Protein AF-A0A7K4IDZ0-F1 (afdb_monomer)

Radius of gyration: 13.75 Å; Cα contacts (8 Å, |Δi|>4): 210; chains: 1; bounding box: 34×28×36 Å

Nearest PDB structures (foldseek):
  7ndk-assembly4_D  TM=8.688E-01  e=5.163E-06  Mus musculus
  3v34-assembly2_B  TM=8.385E-01  e=3.711E-06  Homo sapiens
  3v34-assembly1_A  TM=8.440E-01  e=1.076E-04  Homo sapiens
  6j0x-assembly1_A  TM=3.279E-01  e=5.065E+00  Saccharomyces cerevisiae S288C

Mean predicted aligned error: 3.17 Å

pLDDT: mean 94.49, std 7.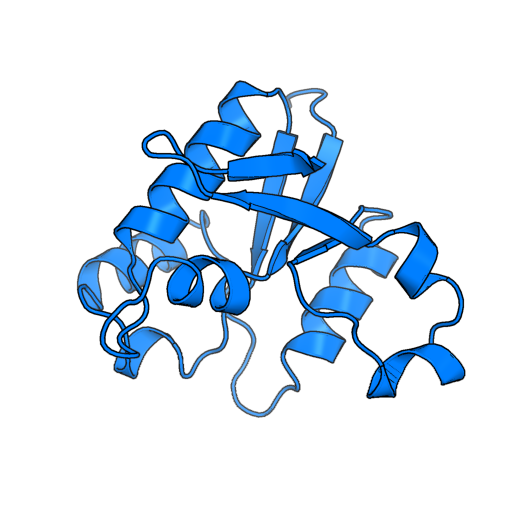17, range [47.38, 98.56]

Structure (mmCIF, N/CA/C/O backbone):
data_AF-A0A7K4IDZ0-F1
#
_entry.id   AF-A0A7K4IDZ0-F1
#
loop_
_atom_site.group_PDB
_atom_site.id
_atom_site.type_symbol
_atom_site.label_atom_id
_atom_site.label_alt_id
_atom_site.label_comp_id
_atom_site.label_asym_id
_atom_site.label_entity_id
_atom_site.label_seq_id
_atom_site.pdbx_PDB_ins_code
_atom_site.Cartn_x
_atom_site.Cartn_y
_atom_site.Cartn_z
_atom_site.occupancy
_atom_site.B_iso_or_equiv
_atom_site.auth_seq_id
_atom_site.auth_comp_id
_atom_site.auth_asym_id
_atom_site.auth_atom_id
_atom_site.pdbx_PDB_model_num
ATOM 1 N N . MET A 1 1 ? -14.974 -8.505 -17.028 1.00 47.38 1 MET A N 1
ATOM 2 C CA . MET A 1 1 ? -13.799 -8.125 -16.208 1.00 47.38 1 MET A CA 1
ATOM 3 C C . MET A 1 1 ? -13.433 -6.686 -16.546 1.00 47.38 1 MET A C 1
ATOM 5 O O . MET A 1 1 ? -13.258 -6.399 -17.723 1.00 47.38 1 MET A O 1
ATOM 9 N N . GLY A 1 2 ? -13.430 -5.777 -15.566 1.00 51.34 2 GLY A N 1
ATOM 10 C CA . GLY A 1 2 ? -13.208 -4.341 -15.799 1.00 51.34 2 GLY A CA 1
ATOM 11 C C . GLY A 1 2 ? -11.813 -4.026 -16.354 1.00 51.34 2 GLY A C 1
ATOM 12 O O . GLY A 1 2 ? -10.845 -4.706 -16.010 1.00 51.34 2 GLY A O 1
ATOM 13 N N . LYS A 1 3 ? -11.733 -2.998 -17.211 1.00 67.25 3 LYS A N 1
ATOM 14 C CA . LYS A 1 3 ? -10.523 -2.543 -17.923 1.00 67.25 3 LYS A CA 1
ATOM 15 C C . LYS A 1 3 ? -9.550 -1.717 -17.060 1.00 67.25 3 LYS A C 1
ATOM 17 O O . LYS A 1 3 ? -8.523 -1.290 -17.576 1.00 67.25 3 LYS A O 1
ATOM 22 N N . GLY A 1 4 ? -9.857 -1.511 -15.780 1.00 79.38 4 GLY A N 1
ATOM 23 C CA . GLY A 1 4 ? -9.077 -0.654 -14.893 1.00 79.38 4 GLY A CA 1
ATOM 24 C C . GLY A 1 4 ? -7.622 -1.093 -14.696 1.00 79.38 4 GLY A C 1
ATOM 25 O O . GLY A 1 4 ? -7.314 -2.293 -14.661 1.00 79.38 4 GLY A O 1
ATOM 26 N N . LYS A 1 5 ? -6.718 -0.117 -14.545 1.00 93.94 5 LYS A N 1
ATOM 27 C CA . LYS A 1 5 ? -5.273 -0.354 -14.387 1.00 93.94 5 LYS A CA 1
ATOM 28 C C . LYS A 1 5 ? -4.983 -1.015 -13.035 1.00 93.94 5 LYS A C 1
ATOM 30 O O . LYS A 1 5 ? -5.493 -0.585 -12.001 1.00 93.94 5 LYS A O 1
ATOM 35 N N . VAL A 1 6 ? -4.155 -2.060 -13.036 1.00 97.38 6 VAL A N 1
ATOM 36 C CA . VAL A 1 6 ? -3.728 -2.742 -11.805 1.00 97.38 6 VAL A CA 1
ATOM 37 C C . VAL A 1 6 ? -2.706 -1.881 -11.066 1.00 97.38 6 VAL A C 1
ATOM 39 O O . VAL A 1 6 ? -1.786 -1.340 -11.682 1.00 97.38 6 VAL A O 1
ATOM 42 N N . LEU A 1 7 ? -2.870 -1.779 -9.749 1.00 98.19 7 LEU A N 1
ATOM 43 C CA . LEU A 1 7 ? -1.920 -1.141 -8.840 1.00 98.19 7 LEU A CA 1
ATOM 44 C C . LEU A 1 7 ? -1.571 -2.125 -7.733 1.00 98.19 7 LEU A C 1
ATOM 46 O O . LEU A 1 7 ? -2.471 -2.736 -7.163 1.00 98.19 7 LEU A O 1
ATOM 50 N N . VAL A 1 8 ? -0.291 -2.258 -7.408 1.00 98.44 8 VAL A N 1
ATOM 51 C CA . VAL A 1 8 ? 0.136 -2.935 -6.180 1.00 98.44 8 VAL A CA 1
ATOM 52 C C . VAL A 1 8 ? 0.222 -1.879 -5.098 1.00 98.44 8 VAL A C 1
ATOM 54 O O . VAL A 1 8 ? 0.840 -0.841 -5.297 1.00 98.44 8 VAL A O 1
ATOM 57 N N . VAL A 1 9 ? -0.443 -2.099 -3.977 1.00 98.50 9 VAL A N 1
ATOM 58 C CA . VAL A 1 9 ? -0.606 -1.076 -2.949 1.00 98.50 9 VAL A CA 1
ATOM 59 C C . VAL A 1 9 ? 0.018 -1.569 -1.657 1.00 98.50 9 VAL A C 1
ATOM 61 O O . VAL A 1 9 ? -0.320 -2.649 -1.176 1.00 98.50 9 VAL A O 1
ATOM 64 N N . ASP A 1 10 ? 0.909 -0.759 -1.098 1.00 98.25 10 ASP A N 1
ATOM 65 C CA . ASP A 1 10 ? 1.494 -0.973 0.220 1.00 98.25 10 ASP A CA 1
ATOM 66 C C . ASP A 1 10 ? 0.462 -0.618 1.300 1.00 98.25 10 ASP A C 1
ATOM 68 O O . ASP A 1 10 ? 0.237 0.549 1.639 1.00 98.25 10 ASP A O 1
ATOM 72 N N . GLY A 1 11 ? -0.230 -1.640 1.799 1.00 97.62 11 GLY A N 1
ATOM 73 C CA . GLY A 1 11 ? -1.286 -1.481 2.787 1.00 97.62 11 GLY A CA 1
ATOM 74 C C . GLY A 1 11 ? -0.752 -1.053 4.149 1.00 97.62 11 GLY A C 1
ATOM 75 O O . GLY A 1 11 ? -1.409 -0.272 4.832 1.00 97.62 11 GLY A O 1
ATOM 76 N N . ASN A 1 12 ? 0.454 -1.478 4.530 1.00 96.94 12 ASN A N 1
ATOM 77 C CA . ASN A 1 12 ? 1.070 -1.033 5.777 1.00 96.94 12 ASN A CA 1
ATOM 78 C C . ASN A 1 12 ? 1.301 0.479 5.730 1.00 96.94 12 ASN A C 1
ATOM 80 O O . ASN A 1 12 ? 0.811 1.199 6.601 1.00 96.94 12 ASN A O 1
ATOM 84 N N . ASN A 1 13 ? 1.952 0.978 4.677 1.00 97.12 13 ASN A N 1
ATOM 85 C CA . ASN A 1 13 ? 2.198 2.408 4.511 1.00 97.12 13 ASN A CA 1
ATOM 86 C C . ASN A 1 13 ? 0.901 3.232 4.565 1.00 97.12 13 ASN A C 1
ATOM 88 O O . ASN A 1 13 ? 0.861 4.270 5.226 1.00 97.12 13 ASN A O 1
ATOM 92 N N . ILE A 1 14 ? -0.175 2.746 3.940 1.00 97.38 14 ILE A N 1
ATOM 93 C CA . ILE A 1 14 ? -1.488 3.402 3.987 1.00 97.38 14 ILE A CA 1
ATOM 94 C C . ILE A 1 14 ? -2.097 3.361 5.387 1.00 97.38 14 ILE A C 1
ATOM 96 O O . ILE A 1 14 ? -2.540 4.401 5.874 1.00 97.38 14 ILE A O 1
ATOM 100 N N . ALA A 1 15 ? -2.123 2.203 6.046 1.00 96.75 15 ALA A N 1
ATOM 101 C CA . ALA A 1 15 ? -2.740 2.058 7.362 1.00 96.75 15 ALA A CA 1
ATOM 102 C C . ALA A 1 15 ? -2.072 2.970 8.405 1.00 96.75 15 ALA A C 1
ATOM 104 O O . ALA A 1 15 ? -2.758 3.559 9.240 1.00 96.75 15 ALA A O 1
ATOM 105 N N . TYR A 1 16 ? -0.751 3.149 8.310 1.00 96.44 16 TYR A N 1
ATOM 106 C CA . TYR A 1 16 ? 0.005 4.061 9.171 1.00 96.44 16 TYR A CA 1
ATOM 107 C C . TYR A 1 16 ? -0.105 5.540 8.768 1.00 96.44 16 TYR A C 1
ATOM 109 O O . TYR A 1 16 ? 0.135 6.405 9.604 1.00 96.44 16 TYR A O 1
ATOM 117 N N . SER A 1 17 ? -0.496 5.868 7.532 1.00 93.88 17 SER A N 1
ATOM 118 C CA . SER A 1 17 ? -0.437 7.248 7.011 1.00 93.88 17 SER A CA 1
ATOM 119 C C . SER A 1 17 ? -1.329 8.262 7.739 1.00 93.88 17 SER A C 1
ATOM 121 O O . SER A 1 17 ? -0.997 9.445 7.786 1.00 93.88 17 SER A O 1
ATOM 123 N N . ALA A 1 18 ? -2.451 7.809 8.302 1.00 87.44 18 ALA A N 1
ATOM 124 C CA . ALA A 1 18 ? -3.389 8.630 9.072 1.00 87.44 18 ALA A CA 1
ATOM 125 C C . ALA A 1 18 ? -3.166 8.527 10.592 1.00 87.44 18 ALA A C 1
ATOM 127 O O . ALA A 1 18 ? -3.842 9.195 11.377 1.00 87.44 18 ALA A O 1
ATOM 128 N N . SER A 1 19 ? -2.241 7.663 11.013 1.00 88.12 19 SER A N 1
ATOM 129 C CA . SER A 1 19 ? -2.048 7.327 12.412 1.00 88.12 19 SER A CA 1
ATOM 130 C C . SER A 1 19 ? -1.396 8.477 13.177 1.00 88.12 19 SER A C 1
ATOM 132 O O . SER A 1 19 ? -0.254 8.845 12.914 1.00 88.12 19 SER A O 1
ATO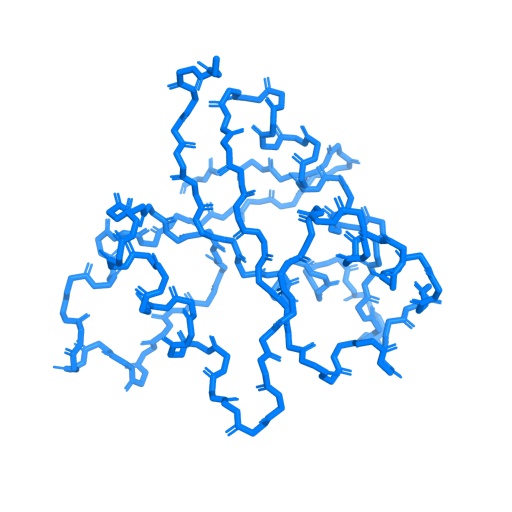M 134 N N . GLN A 1 20 ? -2.110 9.024 14.162 1.00 80.69 20 GLN A N 1
ATOM 135 C CA . GLN A 1 20 ? -1.567 10.040 15.074 1.00 80.69 20 GLN A CA 1
ATOM 136 C C . GLN A 1 20 ? -0.881 9.420 16.299 1.00 80.69 20 GLN A C 1
ATOM 138 O O . GLN A 1 20 ? 0.025 10.018 16.872 1.00 80.69 20 GLN A O 1
ATOM 143 N N . SER A 1 21 ? -1.309 8.223 16.703 1.00 83.75 21 SER A N 1
ATOM 144 C CA . SER A 1 21 ? -0.855 7.520 17.910 1.00 83.75 21 SER A CA 1
ATOM 145 C C . SER A 1 21 ? 0.126 6.378 17.624 1.00 83.75 21 SER A C 1
ATOM 147 O O . SER A 1 21 ? 0.516 5.665 18.544 1.00 83.75 21 SER A O 1
ATOM 149 N N . GLY A 1 22 ? 0.496 6.162 16.358 1.00 90.56 22 GLY A N 1
ATOM 150 C CA . GLY A 1 22 ? 1.259 4.989 15.925 1.00 90.56 22 GLY A CA 1
ATOM 151 C C . GLY A 1 22 ? 0.412 3.721 15.750 1.00 90.56 22 GLY A C 1
ATOM 152 O O . GLY A 1 22 ? 0.951 2.691 15.359 1.00 90.56 22 GLY A O 1
ATOM 153 N N . ILE A 1 23 ? -0.901 3.781 16.001 1.00 95.19 23 ILE A N 1
ATOM 154 C CA . ILE A 1 23 ? -1.850 2.691 15.738 1.00 95.19 23 ILE A CA 1
ATOM 155 C C . ILE A 1 23 ? -2.332 2.763 14.274 1.00 95.19 23 ILE A C 1
ATOM 157 O O . ILE A 1 23 ? -2.944 3.772 13.900 1.00 95.19 23 ILE A O 1
ATOM 161 N N . PRO A 1 24 ? -2.057 1.760 13.422 1.00 96.69 24 PRO A N 1
ATOM 162 C CA . PRO A 1 24 ? -2.541 1.724 12.047 1.00 96.69 24 PRO A CA 1
ATOM 163 C C . PRO A 1 24 ? -4.070 1.605 11.988 1.00 96.69 24 PRO A C 1
ATOM 165 O O . PRO A 1 24 ? -4.672 0.893 12.786 1.00 96.69 24 PRO A O 1
ATOM 168 N N . GLN A 1 25 ? -4.683 2.291 11.022 1.00 96.38 25 GLN A N 1
ATOM 169 C CA . GLN A 1 25 ? -6.138 2.454 10.947 1.00 96.38 25 GLN A CA 1
ATOM 170 C C . GLN A 1 25 ? -6.758 1.670 9.787 1.00 96.38 25 GLN A C 1
ATOM 172 O O . GLN A 1 25 ? -6.447 1.922 8.613 1.00 96.38 25 GLN A O 1
ATOM 177 N N . VAL A 1 26 ? -7.696 0.769 10.090 1.00 97.00 26 VAL A N 1
ATOM 178 C CA . VAL A 1 26 ? -8.403 -0.035 9.073 1.00 97.00 26 VAL A CA 1
ATOM 179 C C . VAL A 1 26 ? -9.292 0.830 8.183 1.00 97.00 26 VAL A C 1
ATOM 181 O O . VAL A 1 26 ? -9.369 0.615 6.967 1.00 97.00 26 VAL A O 1
ATOM 184 N N . GLN A 1 27 ? -9.906 1.874 8.741 1.00 96.12 27 GLN A N 1
ATOM 185 C CA . GLN A 1 27 ? -10.712 2.814 7.962 1.00 96.12 27 GLN A CA 1
ATOM 186 C C . GLN A 1 27 ? -9.902 3.492 6.840 1.00 96.12 27 GLN A C 1
ATOM 188 O O . GLN A 1 27 ? -10.431 3.723 5.747 1.00 96.12 27 GLN A O 1
ATOM 193 N N . THR A 1 28 ? -8.609 3.745 7.057 1.00 96.25 28 THR A N 1
ATOM 194 C CA . THR A 1 28 ? -7.718 4.344 6.051 1.00 96.25 28 THR A CA 1
ATOM 195 C C . THR A 1 28 ? -7.471 3.392 4.879 1.00 96.25 28 THR A C 1
ATOM 197 O O . THR A 1 28 ? -7.548 3.813 3.722 1.00 96.25 28 THR A O 1
ATOM 200 N N . LEU A 1 29 ? -7.292 2.092 5.145 1.00 97.44 29 LEU A N 1
ATOM 201 C CA . LEU A 1 29 ? -7.227 1.053 4.106 1.00 97.44 29 LEU A CA 1
ATOM 202 C C . LEU A 1 29 ? -8.521 1.000 3.285 1.00 97.44 29 LEU A C 1
ATOM 204 O O . LEU A 1 29 ? -8.490 1.017 2.052 1.00 97.44 29 LEU A O 1
ATOM 208 N N . ARG A 1 30 ? -9.674 0.986 3.965 1.00 97.38 30 ARG A N 1
ATOM 209 C CA . ARG A 1 30 ? -11.001 0.937 3.331 1.00 97.38 30 ARG A CA 1
ATOM 210 C C . ARG A 1 30 ? -11.242 2.143 2.422 1.00 97.38 30 ARG A C 1
ATOM 212 O O . ARG A 1 30 ? -11.727 1.988 1.297 1.00 97.38 30 ARG A O 1
ATOM 219 N N . ALA A 1 31 ? -10.896 3.341 2.891 1.00 97.38 31 ALA A N 1
ATOM 220 C CA . ALA A 1 31 ? -11.020 4.574 2.122 1.00 97.38 31 ALA A CA 1
ATOM 221 C C . ALA A 1 31 ? -10.061 4.594 0.918 1.00 97.38 31 ALA A C 1
ATOM 223 O O . ALA A 1 31 ? -10.459 4.977 -0.186 1.00 97.38 31 ALA A O 1
ATOM 224 N N . ALA A 1 32 ? -8.825 4.115 1.084 1.00 97.88 32 ALA A N 1
ATOM 225 C CA . ALA A 1 32 ? -7.866 4.000 -0.010 1.00 97.88 32 ALA A CA 1
ATOM 226 C C . ALA A 1 32 ? -8.337 3.029 -1.106 1.00 97.88 32 ALA A C 1
ATOM 228 O O . ALA A 1 32 ? -8.372 3.396 -2.279 1.00 97.88 32 ALA A O 1
ATOM 229 N N . ILE A 1 33 ? -8.787 1.825 -0.737 1.00 97.81 33 ILE A N 1
ATOM 230 C CA . ILE A 1 33 ? -9.317 0.838 -1.694 1.00 97.81 33 ILE A CA 1
ATOM 231 C C . ILE A 1 33 ? -10.491 1.426 -2.479 1.00 97.81 33 ILE A C 1
ATOM 233 O O . ILE A 1 33 ? -10.531 1.329 -3.707 1.00 97.81 33 ILE A O 1
ATOM 237 N N . ARG A 1 34 ? -11.437 2.064 -1.781 1.00 97.44 34 ARG A N 1
ATOM 238 C CA . ARG A 1 34 ? -12.620 2.671 -2.400 1.00 97.44 34 ARG A CA 1
ATOM 239 C C . ARG A 1 34 ? -12.249 3.806 -3.350 1.00 97.44 34 ARG A C 1
ATOM 241 O O . ARG A 1 34 ? -12.724 3.822 -4.480 1.00 97.44 34 ARG A O 1
ATOM 248 N N . SER A 1 35 ? -11.398 4.732 -2.913 1.00 97.12 35 SER A N 1
ATOM 249 C CA . SER A 1 35 ? -10.969 5.869 -3.739 1.00 97.12 35 SER A CA 1
ATOM 250 C C . SER A 1 35 ? -10.215 5.418 -4.991 1.00 97.12 35 SER A C 1
ATOM 252 O O . SER A 1 35 ? -10.517 5.911 -6.076 1.00 97.12 35 SER A O 1
ATOM 254 N N . LEU A 1 36 ? -9.326 4.424 -4.894 1.00 97.19 36 LEU A N 1
ATOM 255 C CA . LEU A 1 36 ? -8.661 3.848 -6.066 1.00 97.19 36 LEU A CA 1
ATOM 256 C C . LEU A 1 36 ? -9.659 3.172 -7.018 1.00 97.19 36 LEU A C 1
ATOM 258 O O . LEU A 1 36 ? -9.637 3.449 -8.216 1.00 97.19 36 LEU A O 1
ATOM 262 N N . ARG A 1 37 ? -10.575 2.340 -6.503 1.00 96.25 37 ARG A N 1
ATOM 263 C CA . ARG A 1 37 ? -11.612 1.684 -7.324 1.00 96.25 37 ARG A CA 1
ATOM 264 C C . ARG A 1 37 ? -12.516 2.696 -8.036 1.00 96.25 37 ARG A C 1
ATOM 266 O O . ARG A 1 37 ? -12.821 2.513 -9.210 1.00 96.25 37 ARG A O 1
ATOM 273 N N . ASN A 1 38 ? -12.881 3.789 -7.366 1.00 95.62 38 ASN A N 1
ATOM 274 C CA . ASN A 1 38 ? -13.679 4.870 -7.954 1.00 95.62 38 ASN A CA 1
ATOM 275 C C . ASN A 1 38 ? -12.948 5.623 -9.081 1.00 95.62 38 ASN A C 1
ATOM 277 O O . ASN A 1 38 ? -13.600 6.255 -9.904 1.00 95.62 38 ASN A O 1
ATOM 281 N N . ASN A 1 39 ? -11.616 5.545 -9.132 1.00 94.19 39 ASN A N 1
ATOM 282 C CA . ASN A 1 39 ? -10.783 6.125 -10.188 1.00 94.19 39 ASN A CA 1
ATOM 283 C C . ASN A 1 39 ? -10.384 5.086 -11.260 1.00 94.19 39 ASN A C 1
ATOM 285 O O . ASN A 1 39 ? -9.344 5.225 -11.897 1.00 94.19 39 ASN A O 1
ATOM 289 N N . ASP A 1 40 ? -11.195 4.036 -11.442 1.00 94.94 40 ASP A N 1
ATOM 290 C CA . ASP A 1 40 ? -10.988 2.949 -12.415 1.00 94.94 40 ASP A CA 1
ATOM 291 C C . ASP A 1 40 ? -9.650 2.198 -12.238 1.00 94.94 40 ASP A C 1
ATOM 293 O O . ASP A 1 40 ? -9.046 1.695 -13.187 1.00 94.94 40 ASP A O 1
ATOM 297 N N . TYR A 1 41 ? -9.173 2.089 -10.993 1.00 96.94 41 TYR A N 1
ATOM 298 C CA . TYR A 1 41 ? -8.051 1.218 -10.647 1.00 96.94 41 TYR A CA 1
ATOM 299 C C . TYR A 1 41 ? -8.515 -0.112 -10.060 1.00 96.94 41 TYR A C 1
ATOM 301 O O . TYR A 1 41 ? -9.578 -0.246 -9.451 1.00 96.94 41 TYR A O 1
ATOM 309 N N . ARG A 1 42 ? -7.645 -1.112 -10.186 1.00 96.62 42 ARG A N 1
ATOM 310 C CA . ARG A 1 42 ? -7.785 -2.430 -9.564 1.00 96.62 42 ARG A CA 1
ATOM 311 C C . ARG A 1 42 ? -6.661 -2.616 -8.540 1.00 96.62 42 ARG A C 1
ATOM 313 O O . ARG A 1 42 ? -5.616 -3.163 -8.900 1.00 96.62 42 ARG A O 1
ATOM 320 N N . PRO A 1 43 ? -6.833 -2.121 -7.301 1.00 97.75 43 PRO A N 1
ATOM 321 C CA . PRO A 1 43 ? -5.799 -2.226 -6.283 1.00 97.75 43 PRO A CA 1
ATOM 322 C C . PRO A 1 4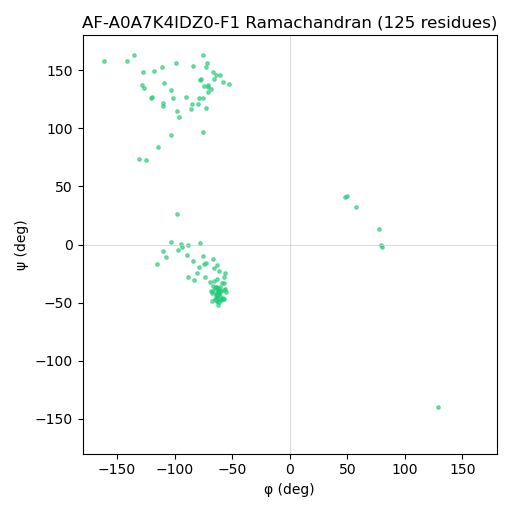3 ? -5.643 -3.671 -5.799 1.00 97.75 43 PRO A C 1
ATOM 324 O O . PRO A 1 43 ? -6.625 -4.324 -5.447 1.00 97.75 43 PRO A O 1
ATOM 327 N N . LEU A 1 44 ? -4.400 -4.138 -5.761 1.00 98.25 44 LEU A N 1
ATOM 328 C CA . LEU A 1 44 ? -3.945 -5.327 -5.051 1.00 98.25 44 LEU A CA 1
ATOM 329 C C . LEU A 1 44 ? -3.238 -4.840 -3.788 1.00 98.25 44 LEU A C 1
ATOM 331 O O . LEU A 1 44 ? -2.071 -4.451 -3.841 1.00 98.25 44 LEU A O 1
ATOM 335 N N . VAL A 1 45 ? -3.968 -4.777 -2.678 1.00 98.31 45 VAL A N 1
ATOM 336 C CA . VAL A 1 45 ? -3.429 -4.276 -1.409 1.00 98.31 45 VAL A CA 1
ATOM 337 C C . VAL A 1 45 ? -2.715 -5.401 -0.686 1.00 98.31 45 VAL A C 1
ATOM 339 O O . VAL A 1 45 ? -3.337 -6.418 -0.393 1.00 98.31 45 VAL A O 1
ATOM 342 N N . LEU A 1 46 ? -1.426 -5.221 -0.407 1.00 98.44 46 LEU A N 1
ATOM 343 C CA . LEU A 1 46 ? -0.624 -6.165 0.363 1.00 98.44 46 LEU A CA 1
ATOM 344 C C . LEU A 1 46 ? -0.431 -5.624 1.778 1.00 98.44 46 LEU A C 1
ATOM 346 O O . LEU A 1 46 ? -0.086 -4.457 1.948 1.00 98.44 46 LEU A O 1
ATOM 350 N N . VAL A 1 47 ? -0.642 -6.474 2.782 1.00 97.56 47 VAL A N 1
ATOM 351 C CA . VAL A 1 47 ? -0.367 -6.151 4.189 1.00 97.56 47 VAL A CA 1
ATOM 352 C C . VAL A 1 47 ? 0.509 -7.211 4.834 1.00 97.56 47 VAL A C 1
ATOM 354 O O . VAL A 1 47 ? 0.399 -8.398 4.516 1.00 97.56 47 VAL A O 1
ATOM 357 N N . SER A 1 48 ? 1.334 -6.801 5.790 1.00 96.00 48 SER A N 1
ATOM 358 C CA . SER A 1 48 ? 2.127 -7.735 6.582 1.00 96.00 48 SER A CA 1
ATOM 359 C C . SER A 1 48 ? 1.239 -8.598 7.476 1.00 96.00 48 SER A C 1
ATOM 361 O O . SER A 1 48 ? 0.211 -8.157 7.998 1.00 96.00 48 SER A O 1
ATOM 363 N N . ALA A 1 49 ? 1.663 -9.835 7.736 1.00 94.12 49 ALA A N 1
ATOM 364 C CA . ALA A 1 49 ? 0.975 -10.709 8.688 1.00 94.12 49 ALA A CA 1
ATOM 365 C C . ALA A 1 49 ? 0.982 -10.174 10.134 1.00 94.12 49 ALA A C 1
ATOM 367 O O . ALA A 1 49 ? 0.205 -10.644 10.965 1.00 94.12 49 ALA A O 1
ATOM 368 N N . ALA A 1 50 ? 1.864 -9.222 10.450 1.00 94.00 50 ALA A N 1
ATOM 369 C CA . ALA A 1 50 ? 1.921 -8.580 11.758 1.00 94.00 50 ALA A CA 1
ATOM 370 C C . ALA A 1 50 ? 0.871 -7.469 11.917 1.00 94.00 50 ALA A C 1
ATOM 372 O O . ALA A 1 50 ? 0.468 -7.195 13.045 1.00 94.00 50 ALA A O 1
ATOM 373 N N . LEU A 1 51 ? 0.403 -6.862 10.817 1.00 95.31 51 LEU A N 1
ATOM 374 C CA . LEU A 1 51 ? -0.508 -5.714 10.855 1.00 95.31 51 LEU A CA 1
ATOM 375 C C . LEU A 1 51 ? -1.792 -6.020 11.641 1.00 95.31 51 LEU A C 1
ATOM 377 O O . LEU A 1 51 ? -2.243 -5.185 12.416 1.00 95.31 51 LEU A O 1
ATOM 381 N N . ILE A 1 52 ? -2.315 -7.243 11.510 1.00 94.62 52 ILE A N 1
ATOM 382 C CA . ILE A 1 52 ? -3.539 -7.704 12.181 1.00 94.62 52 ILE A CA 1
ATOM 383 C C . ILE A 1 52 ? -3.496 -7.585 13.708 1.00 94.62 52 ILE A C 1
ATOM 385 O O . ILE A 1 52 ? -4.534 -7.402 14.323 1.00 94.62 52 ILE A O 1
ATOM 389 N N . HIS A 1 53 ? -2.313 -7.650 14.324 1.00 93.81 53 HIS A N 1
ATOM 390 C CA . HIS A 1 53 ? -2.168 -7.564 15.784 1.00 93.81 53 HIS A CA 1
ATOM 391 C C . HIS A 1 53 ? -1.994 -6.128 16.286 1.00 93.81 53 HIS A C 1
ATOM 393 O O . HIS A 1 53 ? -2.003 -5.908 17.492 1.00 93.81 53 HIS A O 1
ATOM 399 N N . ASN A 1 54 ? -1.806 -5.168 15.377 1.00 94.88 54 ASN A N 1
ATOM 400 C CA . ASN A 1 54 ? -1.454 -3.789 15.713 1.00 94.88 54 ASN A CA 1
ATOM 401 C C . ASN A 1 54 ? -2.538 -2.775 15.327 1.00 94.88 54 ASN A C 1
ATOM 403 O O . ASN A 1 54 ? -2.475 -1.642 15.791 1.00 94.88 54 ASN A O 1
ATOM 407 N N . VAL A 1 55 ? -3.482 -3.144 14.457 1.00 96.44 55 VAL A N 1
ATOM 408 C CA . VAL A 1 55 ? -4.554 -2.250 13.994 1.00 96.44 55 VAL A CA 1
ATOM 409 C C . VAL A 1 55 ? -5.606 -1.971 15.061 1.00 96.44 55 VAL A C 1
ATOM 411 O O . VAL A 1 55 ? -5.807 -2.762 15.979 1.00 96.44 55 VAL A O 1
ATOM 414 N N . ASP A 1 56 ? -6.295 -0.845 14.897 1.00 96.94 56 ASP A N 1
ATOM 415 C CA . ASP A 1 56 ? -7.440 -0.438 15.714 1.00 96.94 56 ASP A CA 1
ATOM 416 C C . ASP A 1 56 ? -8.634 -1.404 15.623 1.00 96.94 56 ASP A C 1
ATOM 418 O O . ASP A 1 56 ? -9.285 -1.668 16.632 1.00 96.94 56 ASP A O 1
ATOM 422 N N . GLU A 1 57 ? -8.897 -1.957 14.436 1.00 97.12 57 GLU A N 1
ATOM 423 C CA . GLU A 1 57 ? -10.046 -2.834 14.166 1.00 97.12 57 GLU A CA 1
ATOM 424 C C . GLU A 1 57 ? -9.606 -4.195 13.569 1.00 97.12 57 GLU A C 1
ATOM 426 O O . GLU A 1 57 ? -9.798 -4.457 12.377 1.00 97.12 57 GLU A O 1
ATOM 431 N N . PRO A 1 58 ? -8.998 -5.100 14.361 1.00 97.50 58 PRO A N 1
ATOM 432 C CA . PRO A 1 58 ? -8.417 -6.349 13.852 1.00 97.50 58 PRO A CA 1
ATOM 433 C C . PRO A 1 58 ? -9.435 -7.268 13.162 1.00 97.50 58 PRO A C 1
ATOM 435 O O . PRO A 1 58 ? -9.140 -7.820 12.101 1.00 97.50 58 PRO A O 1
ATOM 438 N N . ASP A 1 59 ? -10.651 -7.388 13.697 1.00 98.06 59 ASP A N 1
ATOM 439 C CA . ASP A 1 59 ? -11.696 -8.241 13.113 1.00 98.06 59 ASP A CA 1
ATOM 440 C C . ASP A 1 59 ? -12.138 -7.748 11.725 1.00 98.06 59 ASP A C 1
ATOM 442 O O . ASP A 1 59 ? -12.347 -8.545 10.807 1.00 98.06 59 ASP A O 1
ATOM 446 N N . GLU A 1 60 ? -12.201 -6.429 11.529 1.00 98.00 60 GLU A N 1
ATOM 447 C CA . GLU A 1 60 ? -12.530 -5.817 10.238 1.00 98.00 60 GLU A CA 1
ATOM 448 C C . GLU A 1 60 ? -11.421 -6.058 9.207 1.00 98.00 60 GLU A C 1
ATOM 450 O O . GLU A 1 60 ? -11.701 -6.413 8.059 1.00 98.00 60 GLU A O 1
ATOM 455 N N . LEU A 1 61 ? -10.147 -5.948 9.605 1.00 98.12 61 LEU A N 1
ATOM 456 C CA . LEU A 1 61 ? -9.038 -6.301 8.715 1.00 98.12 61 LEU A CA 1
ATOM 457 C C . LEU A 1 61 ? -9.081 -7.791 8.335 1.00 98.12 61 LEU A C 1
ATOM 459 O O . LEU A 1 61 ? -8.882 -8.131 7.165 1.00 98.12 61 LEU A O 1
ATOM 463 N N . GLN A 1 62 ? -9.391 -8.683 9.282 1.00 97.94 62 GLN A N 1
ATOM 464 C CA . GLN A 1 62 ? -9.542 -10.114 9.000 1.00 97.94 62 GLN A CA 1
ATOM 465 C C . GLN A 1 62 ? -10.693 -10.385 8.022 1.00 97.94 62 GLN A C 1
ATOM 467 O O . GLN A 1 62 ? -10.554 -11.223 7.122 1.00 97.94 62 GLN A O 1
ATOM 472 N N . ALA A 1 63 ? -11.811 -9.670 8.154 1.00 98.00 63 ALA A N 1
ATOM 473 C CA . ALA A 1 63 ? -12.931 -9.762 7.224 1.00 98.00 63 ALA A CA 1
ATOM 474 C C . ALA A 1 63 ?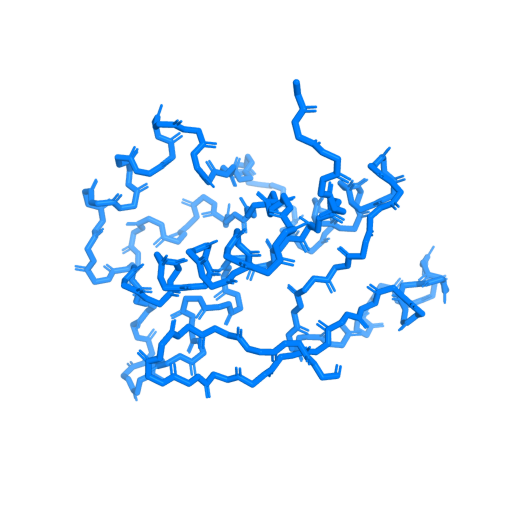 -12.527 -9.316 5.808 1.00 98.00 63 ALA A C 1
ATOM 476 O O . ALA A 1 63 ? -12.803 -10.030 4.843 1.00 98.00 63 ALA A O 1
ATOM 477 N N . MET A 1 64 ? -11.796 -8.203 5.675 1.00 97.94 64 MET A N 1
ATOM 478 C CA . MET A 1 64 ? -11.288 -7.714 4.383 1.00 97.94 64 MET A CA 1
ATOM 479 C C . MET A 1 64 ? -10.308 -8.695 3.720 1.00 97.94 64 MET A C 1
ATOM 481 O O . MET A 1 64 ? -10.355 -8.891 2.504 1.00 97.94 64 MET A O 1
ATOM 485 N N . ILE A 1 65 ? -9.443 -9.344 4.506 1.00 97.62 65 ILE A N 1
ATOM 486 C CA . ILE A 1 65 ? -8.548 -10.404 4.012 1.00 97.62 65 ILE A CA 1
ATOM 487 C C . ILE A 1 65 ? -9.369 -11.599 3.517 1.00 97.62 65 ILE A C 1
ATOM 489 O O . ILE A 1 65 ? -9.154 -12.092 2.411 1.00 97.62 65 ILE A O 1
ATOM 493 N N . SER A 1 66 ? -10.349 -12.040 4.308 1.00 97.44 66 SER A N 1
ATOM 494 C CA . SER A 1 66 ? -11.187 -13.203 3.984 1.00 97.44 66 SER A CA 1
ATOM 495 C C . SER A 1 66 ? -12.072 -12.963 2.754 1.00 97.44 66 SER A C 1
ATOM 497 O O . SER A 1 66 ? -12.326 -13.888 1.986 1.00 97.44 66 SER A O 1
ATOM 499 N N . ALA A 1 67 ? -12.497 -11.717 2.532 1.00 96.75 67 ALA A N 1
ATOM 500 C CA . ALA A 1 67 ? -13.235 -11.291 1.344 1.00 96.75 67 ALA A CA 1
ATOM 501 C C . ALA A 1 67 ? -12.355 -11.162 0.082 1.00 96.75 67 ALA A C 1
ATOM 503 O O . ALA A 1 67 ? -12.880 -10.988 -1.017 1.00 96.75 67 ALA A O 1
ATOM 504 N N . GLY A 1 68 ? -11.026 -11.240 0.219 1.00 95.75 68 GLY A N 1
ATOM 505 C CA . GLY A 1 68 ? -10.078 -11.067 -0.883 1.00 95.75 68 GLY A CA 1
ATOM 506 C C . GLY A 1 68 ? -9.845 -9.609 -1.294 1.00 95.75 68 GLY A C 1
ATOM 507 O O . GLY A 1 68 ? -9.253 -9.363 -2.345 1.00 95.75 68 GLY A O 1
ATOM 508 N N . ASP A 1 69 ? -10.284 -8.637 -0.487 1.00 95.19 69 ASP A N 1
ATOM 509 C CA . ASP A 1 69 ? -9.993 -7.215 -0.711 1.00 95.19 69 ASP A CA 1
ATOM 510 C C . ASP A 1 69 ? -8.533 -6.867 -0.379 1.00 95.19 69 ASP A C 1
ATOM 512 O O . ASP A 1 69 ? -7.971 -5.930 -0.954 1.00 95.19 69 ASP A O 1
ATOM 516 N N . ILE A 1 70 ? -7.924 -7.623 0.540 1.00 97.81 70 ILE A N 1
ATOM 517 C CA . ILE A 1 70 ? -6.542 -7.466 0.995 1.00 97.81 70 ILE A CA 1
ATOM 518 C C . ILE A 1 70 ? -5.815 -8.811 0.906 1.00 97.81 70 ILE A C 1
ATOM 520 O O . ILE A 1 70 ? -6.333 -9.850 1.307 1.00 97.81 70 ILE A O 1
ATOM 524 N N . ILE A 1 71 ? -4.578 -8.775 0.417 1.00 97.69 71 ILE A N 1
ATOM 525 C CA . ILE A 1 71 ? -3.666 -9.913 0.355 1.00 97.69 71 ILE A CA 1
ATOM 526 C C . ILE A 1 71 ? -2.726 -9.831 1.557 1.00 97.69 71 ILE A C 1
ATOM 528 O O . ILE A 1 71 ? -1.914 -8.912 1.667 1.00 97.69 71 ILE A O 1
ATOM 532 N N . GLN A 1 72 ? -2.808 -10.804 2.460 1.00 97.12 72 GLN A N 1
ATOM 533 C CA . GLN A 1 72 ? -1.836 -10.925 3.541 1.00 97.12 72 GLN A CA 1
ATOM 534 C C . GLN A 1 72 ? -0.549 -11.576 3.018 1.00 97.12 72 GLN A C 1
ATOM 536 O O . GLN A 1 72 ? -0.583 -12.663 2.439 1.00 97.12 72 GLN A O 1
ATOM 541 N N . VAL A 1 73 ? 0.590 -10.921 3.239 1.00 95.75 73 VAL A N 1
ATOM 542 C CA . VAL A 1 73 ? 1.916 -11.479 2.959 1.00 95.75 73 VAL A CA 1
ATOM 543 C C . VAL A 1 73 ? 2.221 -12.580 3.976 1.00 95.75 73 VAL A C 1
ATOM 545 O O . VAL A 1 73 ? 1.975 -12.425 5.174 1.00 95.75 73 VAL A O 1
ATOM 548 N N . SER A 1 74 ? 2.759 -13.709 3.509 1.00 89.31 74 SER A N 1
ATOM 549 C CA . SER A 1 74 ? 3.100 -14.838 4.377 1.00 89.31 74 SER A CA 1
ATOM 550 C C . SER A 1 74 ? 4.093 -14.438 5.469 1.00 89.31 74 SER A C 1
ATOM 552 O O . SER A 1 74 ? 5.078 -13.743 5.212 1.00 89.31 74 SER A O 1
ATOM 554 N N . ARG A 1 75 ? 3.883 -14.949 6.688 1.00 87.69 75 ARG A N 1
ATOM 555 C CA . ARG A 1 75 ? 4.804 -14.738 7.817 1.00 87.69 75 ARG A CA 1
ATOM 556 C C . ARG A 1 75 ? 6.240 -15.118 7.442 1.00 87.69 75 ARG A C 1
ATOM 558 O O . ARG A 1 75 ? 6.471 -16.147 6.813 1.00 87.69 75 ARG A O 1
ATOM 565 N N . GLY A 1 76 ? 7.195 -14.294 7.872 1.00 82.19 76 GLY A N 1
ATOM 566 C CA . GLY A 1 76 ? 8.624 -14.508 7.631 1.00 82.19 76 GLY A CA 1
ATOM 567 C C . GLY A 1 76 ? 9.113 -14.084 6.243 1.00 82.19 76 GLY A C 1
ATOM 568 O O . GLY A 1 76 ? 10.310 -14.177 5.982 1.00 82.19 76 GLY A O 1
ATOM 569 N N . GLN A 1 77 ? 8.230 -13.603 5.360 1.00 85.69 77 GLN A N 1
ATOM 570 C CA . GLN A 1 77 ? 8.651 -12.907 4.146 1.00 85.69 77 GLN A CA 1
ATOM 571 C C . GLN A 1 77 ? 8.922 -11.430 4.436 1.00 85.69 77 GLN A C 1
ATOM 573 O O . GLN A 1 77 ? 8.365 -10.849 5.363 1.00 85.69 77 GLN A O 1
ATOM 578 N N . ASN A 1 78 ? 9.797 -10.832 3.632 1.00 92.50 78 ASN A N 1
ATOM 579 C CA . ASN A 1 78 ? 10.010 -9.394 3.635 1.00 92.50 78 ASN A CA 1
ATOM 580 C C . ASN A 1 78 ? 8.885 -8.724 2.824 1.00 92.50 78 ASN A C 1
ATOM 582 O O . ASN A 1 78 ? 8.710 -9.045 1.645 1.00 92.50 7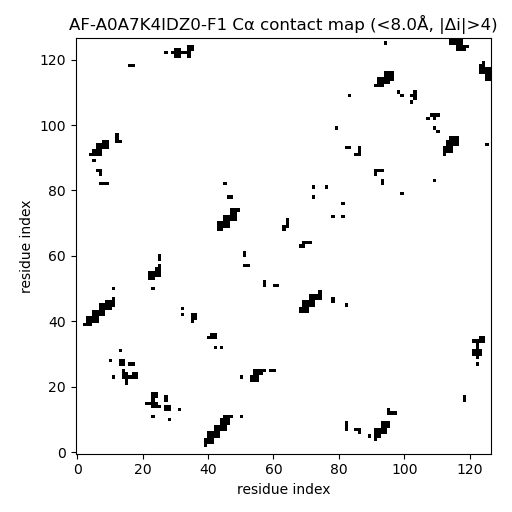8 ASN A O 1
ATOM 586 N N . ASP A 1 79 ? 8.133 -7.828 3.465 1.00 91.88 79 ASP A N 1
ATOM 587 C CA . ASP A 1 79 ? 6.943 -7.197 2.883 1.00 91.88 79 ASP A CA 1
ATOM 588 C C . ASP A 1 79 ? 7.279 -6.347 1.645 1.00 91.88 79 ASP 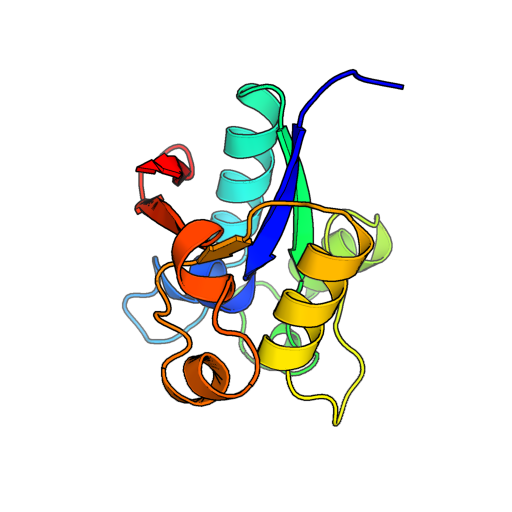A C 1
ATOM 590 O O . ASP A 1 79 ? 6.618 -6.488 0.612 1.00 91.88 79 ASP A O 1
ATOM 594 N N . ASP A 1 80 ? 8.359 -5.556 1.688 1.00 94.56 80 ASP A N 1
ATOM 595 C CA . ASP A 1 80 ? 8.826 -4.765 0.540 1.00 94.56 80 ASP A CA 1
ATOM 596 C C . ASP A 1 80 ? 9.131 -5.661 -0.659 1.00 94.56 80 ASP A C 1
ATOM 598 O O . ASP A 1 80 ? 8.698 -5.403 -1.783 1.00 94.56 80 ASP A O 1
ATOM 602 N N . LEU A 1 81 ? 9.849 -6.765 -0.430 1.00 95.88 81 LEU A N 1
ATOM 603 C CA . LEU A 1 81 ? 10.191 -7.707 -1.490 1.00 95.88 81 LEU A CA 1
ATOM 604 C C . LEU A 1 81 ? 8.942 -8.373 -2.081 1.00 95.88 81 LEU A C 1
ATOM 606 O O . LEU A 1 81 ? 8.899 -8.612 -3.291 1.00 95.88 81 LEU A O 1
ATOM 610 N N . ALA A 1 82 ? 7.934 -8.675 -1.258 1.00 96.88 82 ALA A N 1
ATOM 611 C CA . ALA A 1 82 ? 6.660 -9.210 -1.730 1.00 96.88 82 ALA A CA 1
ATOM 612 C C . ALA A 1 82 ? 5.929 -8.196 -2.629 1.00 96.88 82 ALA A C 1
ATOM 614 O O . ALA A 1 82 ? 5.472 -8.561 -3.716 1.00 96.88 82 ALA A O 1
ATOM 615 N N . ILE A 1 83 ? 5.902 -6.918 -2.235 1.00 97.69 83 ILE A N 1
ATOM 616 C CA . ILE A 1 83 ? 5.345 -5.812 -3.030 1.00 97.69 83 ILE A CA 1
AT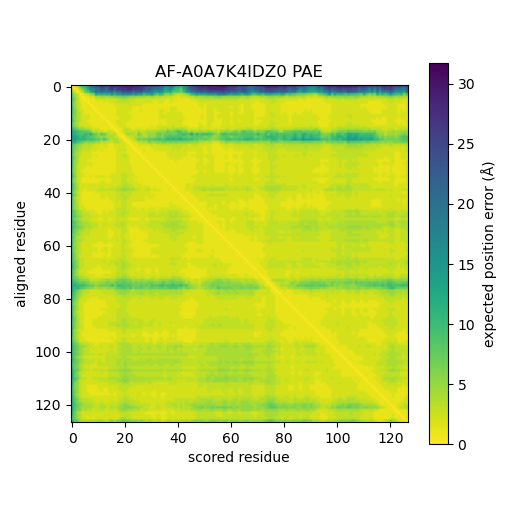OM 617 C C . ILE A 1 83 ? 6.094 -5.653 -4.360 1.00 97.69 83 ILE A C 1
ATOM 619 O O . ILE A 1 83 ? 5.465 -5.629 -5.422 1.00 97.69 83 ILE A O 1
ATOM 623 N N . ILE A 1 84 ? 7.431 -5.606 -4.329 1.00 97.62 84 ILE A N 1
ATOM 624 C CA . ILE A 1 84 ? 8.278 -5.461 -5.524 1.00 97.62 84 ILE A CA 1
ATOM 625 C C . ILE A 1 84 ? 8.036 -6.620 -6.498 1.00 97.62 84 ILE A C 1
ATOM 627 O O . ILE A 1 84 ? 7.815 -6.398 -7.691 1.00 97.62 84 ILE A O 1
ATOM 631 N N . ARG A 1 85 ? 8.024 -7.863 -5.998 1.00 96.69 85 ARG A N 1
ATOM 632 C CA . ARG A 1 85 ? 7.781 -9.057 -6.823 1.00 96.69 85 ARG A CA 1
ATOM 633 C C . ARG A 1 85 ? 6.380 -9.063 -7.422 1.00 96.69 85 ARG A C 1
ATOM 635 O O . ARG A 1 85 ? 6.247 -9.346 -8.609 1.00 96.69 85 ARG A O 1
ATOM 642 N N . MET A 1 86 ? 5.360 -8.697 -6.645 1.00 97.56 86 MET A N 1
ATOM 643 C CA . MET A 1 86 ? 3.986 -8.592 -7.141 1.00 97.56 86 MET A CA 1
ATOM 644 C C . MET A 1 86 ? 3.869 -7.528 -8.241 1.00 97.56 86 MET A C 1
ATOM 646 O O . MET A 1 86 ? 3.243 -7.767 -9.273 1.00 97.56 86 MET A O 1
ATOM 650 N N . SER A 1 87 ? 4.506 -6.365 -8.068 1.00 97.62 87 SER A N 1
ATOM 651 C CA . SER A 1 87 ? 4.536 -5.305 -9.086 1.00 97.62 87 SER A CA 1
ATOM 652 C C . SER A 1 87 ? 5.207 -5.772 -10.374 1.00 97.62 87 SER A C 1
ATOM 654 O O . SER A 1 87 ? 4.695 -5.514 -11.469 1.00 97.62 87 SER A O 1
ATOM 656 N N . GLN A 1 88 ? 6.318 -6.497 -10.250 1.00 97.00 88 GLN A N 1
ATOM 657 C CA . GLN A 1 88 ? 7.028 -7.063 -11.388 1.00 97.00 88 GLN A CA 1
ATOM 658 C C . GLN A 1 88 ? 6.179 -8.112 -12.120 1.00 97.00 88 GLN A C 1
ATOM 660 O O . GLN A 1 88 ? 6.054 -8.032 -13.340 1.00 97.00 88 GLN A O 1
ATOM 665 N N . GLU A 1 89 ? 5.552 -9.041 -11.393 1.00 96.94 89 GLU A N 1
ATOM 666 C CA . GLU A 1 89 ? 4.694 -10.095 -11.952 1.00 96.94 89 GLU A CA 1
ATOM 667 C C . GLU A 1 89 ? 3.470 -9.519 -12.678 1.00 96.94 89 GLU A C 1
ATOM 669 O O . GLU A 1 89 ? 3.106 -9.968 -13.764 1.00 96.94 89 GLU A O 1
ATOM 674 N N . LYS A 1 90 ? 2.826 -8.505 -12.089 1.00 96.44 90 LYS A N 1
ATOM 675 C CA . LYS A 1 90 ? 1.607 -7.894 -12.640 1.00 96.44 90 LYS A CA 1
ATOM 676 C C . LYS A 1 90 ? 1.876 -6.757 -13.621 1.00 96.44 90 LYS A C 1
ATOM 678 O O . LYS A 1 90 ? 0.917 -6.183 -14.132 1.00 96.44 90 LYS A O 1
ATOM 683 N N . TYR A 1 91 ? 3.143 -6.417 -13.871 1.00 95.69 91 TYR A N 1
ATOM 684 C CA . TYR A 1 91 ? 3.542 -5.229 -14.634 1.00 95.69 91 TYR A CA 1
ATOM 685 C C . TYR A 1 91 ? 2.817 -3.954 -14.160 1.00 95.69 91 TYR A C 1
ATOM 687 O O . TYR A 1 91 ? 2.379 -3.131 -14.964 1.00 95.69 91 TYR A O 1
ATOM 695 N N . ALA A 1 92 ? 2.669 -3.812 -12.844 1.00 97.19 92 ALA A N 1
ATOM 696 C CA . ALA A 1 92 ? 1.847 -2.787 -12.211 1.00 97.19 92 ALA A CA 1
ATOM 697 C C . ALA A 1 92 ? 2.701 -1.752 -11.469 1.00 97.19 92 ALA A C 1
ATOM 699 O O . ALA A 1 92 ? 3.790 -2.063 -10.986 1.00 97.19 92 ALA A O 1
ATOM 700 N N . ASP A 1 93 ? 2.184 -0.531 -11.352 1.00 98.06 93 ASP A N 1
ATOM 701 C CA . ASP A 1 93 ? 2.796 0.507 -10.518 1.00 98.06 93 ASP A CA 1
ATOM 702 C C . ASP A 1 93 ? 2.583 0.188 -9.026 1.00 98.06 93 ASP A C 1
ATOM 704 O O . ASP A 1 93 ? 1.595 -0.458 -8.662 1.00 98.06 93 ASP A O 1
ATOM 708 N N . ILE A 1 94 ? 3.496 0.658 -8.171 1.00 98.50 94 ILE A N 1
ATOM 709 C CA . ILE A 1 94 ? 3.431 0.499 -6.712 1.00 98.50 94 ILE A CA 1
ATOM 710 C C . ILE A 1 94 ? 2.934 1.795 -6.083 1.00 98.50 94 ILE A C 1
ATOM 712 O O . ILE A 1 94 ? 3.530 2.846 -6.294 1.00 98.50 94 ILE A O 1
ATOM 716 N N . VAL A 1 95 ? 1.890 1.732 -5.266 1.00 98.56 95 VAL A N 1
ATOM 717 C CA . VAL A 1 95 ? 1.406 2.862 -4.469 1.00 98.56 95 VAL A CA 1
ATOM 718 C C . VAL A 1 95 ? 1.998 2.771 -3.069 1.00 98.56 95 VAL A C 1
ATOM 720 O O . VAL A 1 95 ? 1.623 1.892 -2.296 1.00 98.56 95 VAL A O 1
ATOM 723 N N . THR A 1 96 ? 2.917 3.680 -2.750 1.00 98.19 96 THR A N 1
ATOM 724 C CA . THR A 1 96 ? 3.498 3.845 -1.410 1.00 98.19 96 THR A CA 1
ATOM 725 C C . THR A 1 96 ? 4.142 5.225 -1.283 1.00 98.19 96 THR A C 1
ATOM 727 O O . THR A 1 96 ? 4.535 5.835 -2.285 1.00 98.19 96 THR A O 1
ATOM 730 N N . ASN A 1 97 ? 4.310 5.710 -0.054 1.00 97.38 97 ASN A N 1
ATOM 731 C CA . ASN A 1 97 ? 5.165 6.856 0.259 1.00 97.38 97 ASN A CA 1
ATOM 732 C C . ASN A 1 97 ? 6.595 6.455 0.700 1.00 97.38 97 ASN A C 1
ATOM 734 O O . ASN A 1 97 ? 7.438 7.337 0.864 1.00 97.38 97 ASN A O 1
ATOM 738 N N . ASP A 1 98 ? 6.922 5.154 0.744 1.00 94.75 98 ASP A N 1
ATOM 739 C CA . ASP A 1 98 ? 8.292 4.657 0.961 1.00 94.75 98 ASP A CA 1
ATOM 740 C C . ASP A 1 98 ? 9.180 4.754 -0.298 1.00 94.75 98 ASP A C 1
ATOM 742 O O . ASP A 1 98 ? 8.739 4.591 -1.435 1.00 94.75 98 ASP A O 1
ATOM 746 N N . ARG A 1 99 ? 10.457 5.091 -0.131 1.00 91.06 99 ARG A N 1
ATOM 747 C CA . ARG A 1 99 ? 11.441 5.220 -1.216 1.00 91.06 99 ARG A CA 1
ATOM 748 C C . ARG A 1 99 ? 12.091 3.893 -1.624 1.00 91.06 99 ARG A C 1
ATOM 750 O O . ARG A 1 99 ? 12.724 3.892 -2.677 1.00 91.06 99 ARG A O 1
ATOM 757 N N . PHE A 1 100 ? 11.962 2.826 -0.830 1.00 94.56 100 PHE A N 1
ATOM 758 C CA . PHE A 1 100 ? 12.613 1.527 -1.050 1.00 94.56 100 PHE A CA 1
ATOM 759 C C . PHE A 1 100 ? 14.125 1.638 -1.314 1.00 94.56 100 PHE A C 1
ATOM 761 O O . PHE A 1 100 ? 14.655 0.989 -2.217 1.00 94.56 100 PHE A O 1
ATOM 768 N N . LEU A 1 101 ? 14.826 2.499 -0.567 1.00 93.62 101 LEU A N 1
ATOM 769 C CA . LEU A 1 101 ? 16.237 2.810 -0.840 1.00 93.62 101 LEU A CA 1
ATOM 770 C C . LEU A 1 101 ? 17.124 1.560 -0.824 1.00 93.62 101 LEU A C 1
ATOM 772 O O . LEU A 1 101 ? 17.956 1.404 -1.714 1.00 93.62 101 LEU A O 1
ATOM 776 N N . ASP A 1 102 ? 16.861 0.635 0.099 1.00 95.12 102 ASP A N 1
ATOM 777 C CA . ASP A 1 102 ? 17.614 -0.616 0.265 1.00 95.12 102 ASP A CA 1
ATOM 778 C C . ASP A 1 102 ? 17.458 -1.591 -0.917 1.00 95.12 102 ASP A C 1
ATOM 780 O O . ASP A 1 102 ? 18.202 -2.566 -1.042 1.00 95.12 102 ASP A O 1
ATOM 784 N N . TRP A 1 103 ? 16.495 -1.339 -1.808 1.00 96.44 103 TRP A N 1
ATOM 785 C CA . TRP A 1 103 ? 16.164 -2.211 -2.932 1.00 96.44 103 TRP A CA 1
ATOM 786 C C . TRP A 1 103 ? 16.589 -1.659 -4.292 1.00 96.44 103 TRP A C 1
ATOM 788 O O . TRP A 1 103 ? 16.551 -2.408 -5.270 1.00 96.44 103 TRP A O 1
ATOM 798 N N . LEU A 1 104 ? 17.005 -0.391 -4.383 1.00 94.94 104 LEU A N 1
ATOM 799 C CA . LEU A 1 104 ? 17.280 0.272 -5.665 1.00 94.94 104 LEU A CA 1
ATOM 800 C C . LEU A 1 104 ? 18.435 -0.371 -6.442 1.00 94.94 104 LEU A C 1
ATOM 802 O O . LEU A 1 104 ? 18.325 -0.519 -7.657 1.00 94.94 104 LEU A O 1
ATOM 806 N N . ASP A 1 105 ? 19.488 -0.826 -5.759 1.00 96.19 105 ASP A N 1
ATOM 807 C CA . ASP A 1 105 ? 20.625 -1.495 -6.410 1.00 96.19 105 ASP A CA 1
ATOM 808 C C . ASP A 1 105 ? 20.208 -2.816 -7.071 1.00 96.19 105 ASP A C 1
ATOM 810 O O . ASP A 1 105 ? 20.676 -3.171 -8.154 1.00 96.19 105 ASP A O 1
ATOM 814 N N . ARG A 1 106 ? 19.286 -3.549 -6.433 1.00 97.06 106 ARG A N 1
ATOM 815 C CA . ARG A 1 106 ? 18.763 -4.822 -6.949 1.00 97.06 106 ARG A CA 1
ATOM 816 C C . ARG A 1 106 ? 17.642 -4.621 -7.969 1.00 97.06 106 ARG A C 1
ATOM 818 O O . ARG A 1 106 ? 17.486 -5.444 -8.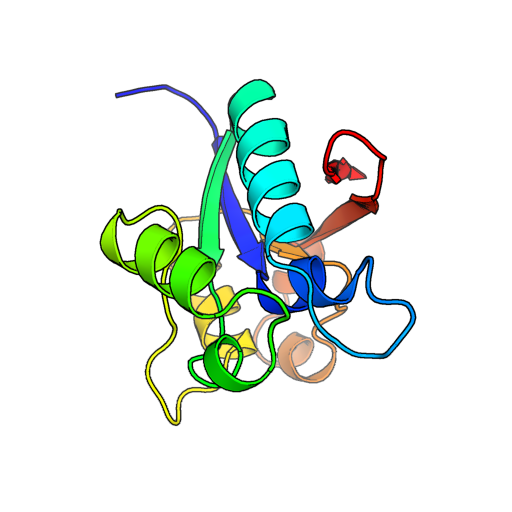871 1.00 97.06 106 ARG A O 1
ATOM 825 N N . TYR A 1 107 ? 16.870 -3.546 -7.834 1.00 96.62 107 TYR A N 1
ATOM 826 C CA . TYR A 1 107 ? 15.720 -3.228 -8.675 1.00 96.62 107 TYR A CA 1
ATOM 827 C C . TYR A 1 107 ? 15.786 -1.774 -9.180 1.00 96.62 107 TYR A C 1
ATOM 829 O O . TYR A 1 107 ? 14.979 -0.943 -8.760 1.00 96.62 107 TYR A O 1
ATOM 837 N N . PRO A 1 108 ? 16.677 -1.446 -10.140 1.00 95.19 108 PRO A N 1
ATOM 838 C CA . PRO A 1 108 ? 16.860 -0.061 -10.598 1.00 95.19 108 PRO A CA 1
ATOM 839 C C . PRO A 1 108 ? 15.608 0.570 -11.225 1.00 95.19 108 PRO A C 1
ATOM 841 O O . PRO A 1 108 ? 15.454 1.788 -11.245 1.00 95.19 108 PRO A O 1
ATOM 844 N N . TRP A 1 109 ? 14.685 -0.256 -11.725 1.00 94.81 109 TRP A N 1
ATOM 845 C CA . TRP A 1 109 ? 13.408 0.182 -12.293 1.00 94.81 109 TRP A CA 1
ATOM 846 C C . TRP A 1 109 ? 12.404 0.670 -11.240 1.00 94.81 109 TRP A C 1
ATOM 848 O O . TRP A 1 109 ? 11.415 1.310 -11.604 1.00 94.81 109 TRP A O 1
ATOM 858 N N . LEU A 1 110 ? 12.621 0.366 -9.957 1.00 95.75 110 LEU A N 1
ATOM 859 C CA . LEU A 1 110 ? 11.629 0.534 -8.897 1.00 95.75 110 LEU A CA 1
ATOM 860 C C . LEU A 1 110 ? 11.153 1.984 -8.776 1.00 95.75 110 LEU A C 1
ATOM 862 O O . LEU A 1 110 ? 9.951 2.242 -8.795 1.00 95.75 110 LEU A O 1
ATOM 866 N N . SER A 1 111 ? 12.086 2.935 -8.768 1.00 93.19 111 SER A N 1
ATOM 867 C CA . SER A 1 111 ? 11.794 4.370 -8.658 1.00 93.19 111 SER A CA 1
ATOM 868 C C . SER A 1 111 ? 10.854 4.887 -9.754 1.00 93.19 111 SER A C 1
ATOM 870 O O . SER A 1 111 ? 10.026 5.752 -9.486 1.00 93.19 111 SER A O 1
ATOM 872 N N . SER A 1 112 ? 10.923 4.324 -10.965 1.00 95.19 112 SER A N 1
ATOM 873 C CA . SER A 1 112 ? 10.068 4.715 -12.095 1.00 95.19 112 SER A CA 1
ATOM 874 C C . SER A 1 112 ? 8.620 4.221 -11.987 1.00 95.19 112 SER A C 1
ATOM 876 O O . SER A 1 112 ? 7.745 4.724 -12.690 1.00 95.19 112 SER A O 1
ATOM 878 N N . ARG A 1 113 ? 8.362 3.233 -11.119 1.00 95.75 113 ARG A N 1
ATOM 879 C CA . ARG A 1 113 ? 7.044 2.606 -10.928 1.00 95.75 113 ARG A CA 1
ATOM 880 C C . ARG A 1 113 ? 6.393 2.934 -9.592 1.00 95.75 113 ARG A C 1
ATOM 882 O O . ARG A 1 113 ? 5.241 2.557 -9.383 1.00 95.75 113 ARG A O 1
ATOM 889 N N . VAL A 1 114 ? 7.087 3.630 -8.696 1.00 97.38 114 VAL A N 1
ATOM 890 C CA . VAL A 1 114 ? 6.485 4.122 -7.455 1.00 97.38 114 VAL A CA 1
ATOM 891 C C . VAL A 1 114 ? 5.598 5.326 -7.764 1.00 97.38 114 VAL A C 1
ATOM 893 O O . VAL A 1 114 ? 6.029 6.312 -8.359 1.00 97.38 114 VAL A O 1
ATOM 896 N N . ARG A 1 115 ? 4.344 5.253 -7.327 1.00 97.62 115 ARG A N 1
ATOM 897 C CA . ARG A 1 115 ? 3.358 6.331 -7.357 1.00 97.62 115 ARG A CA 1
ATOM 898 C C . ARG A 1 115 ? 3.118 6.779 -5.927 1.00 97.62 115 ARG A C 1
ATOM 900 O O . ARG A 1 115 ? 2.706 5.990 -5.075 1.00 97.62 115 ARG A O 1
ATOM 907 N N . ARG A 1 116 ? 3.410 8.051 -5.671 1.00 97.81 116 ARG A N 1
ATOM 908 C CA . ARG A 1 116 ? 3.171 8.678 -4.374 1.00 97.81 116 ARG A CA 1
ATOM 909 C C . ARG A 1 116 ? 1.690 8.953 -4.208 1.00 97.81 116 ARG A C 1
ATOM 911 O O . ARG A 1 116 ? 0.932 8.960 -5.177 1.00 97.81 116 ARG A O 1
ATOM 918 N N . TYR A 1 117 ? 1.277 9.200 -2.974 1.00 97.75 117 TYR A N 1
ATOM 919 C CA . TYR A 1 117 ? -0.086 9.626 -2.709 1.00 97.75 117 TYR A CA 1
ATOM 920 C C . TYR A 1 117 ? -0.155 10.678 -1.609 1.00 97.75 117 TYR A C 1
ATOM 922 O O . TYR A 1 117 ? 0.718 10.786 -0.744 1.00 97.75 117 TYR A O 1
ATOM 930 N N . ARG A 1 118 ? -1.249 11.435 -1.632 1.00 97.12 118 ARG A N 1
ATOM 931 C CA . ARG A 1 118 ? -1.689 12.286 -0.528 1.00 97.12 118 ARG A CA 1
ATOM 932 C C . ARG A 1 118 ? -2.933 11.689 0.104 1.00 97.12 118 ARG A C 1
ATOM 934 O O . ARG 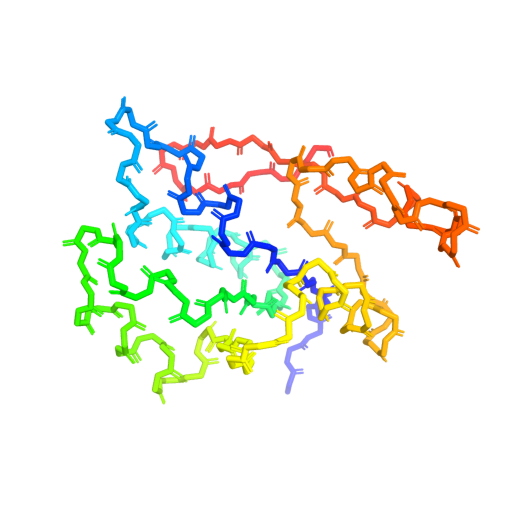A 1 118 ? -3.827 11.221 -0.604 1.00 97.12 118 ARG A O 1
ATOM 941 N N . LEU A 1 119 ? -2.981 11.728 1.429 1.00 95.50 119 LEU A N 1
ATOM 942 C CA . LEU A 1 119 ? -4.168 11.358 2.181 1.00 95.50 119 LEU A CA 1
ATOM 943 C C . LEU A 1 119 ? -5.191 12.501 2.143 1.00 95.50 119 LEU A C 1
ATOM 945 O O . LEU A 1 119 ? -4.838 13.678 2.213 1.00 95.50 119 LEU A O 1
ATOM 949 N N . THR A 1 120 ? -6.462 12.139 2.039 1.00 94.00 120 THR A N 1
ATOM 950 C CA . THR A 1 120 ? -7.615 13.041 2.087 1.00 94.00 120 THR A CA 1
ATOM 951 C C . THR A 1 120 ? -8.694 12.437 2.986 1.00 94.00 120 THR A C 1
ATOM 953 O O . THR A 1 120 ? -8.690 11.222 3.196 1.00 94.00 120 THR A O 1
ATOM 956 N N . PRO A 1 121 ? -9.685 13.222 3.448 1.00 88.38 121 PRO A N 1
ATOM 957 C CA . PRO A 1 121 ? -10.827 12.670 4.183 1.00 88.38 121 PRO A CA 1
ATOM 958 C C . PRO A 1 121 ? -11.595 11.575 3.417 1.00 88.38 121 PRO A C 1
ATOM 960 O O . PRO A 1 121 ? -12.247 10.734 4.025 1.00 88.38 121 PRO A O 1
ATOM 963 N N . SER A 1 122 ? -11.515 11.569 2.081 1.00 89.56 122 SER A N 1
ATOM 964 C CA . SER A 1 122 ? -12.198 10.614 1.197 1.00 89.56 122 SER A CA 1
ATOM 965 C C . SER A 1 122 ? -11.369 9.383 0.793 1.00 89.56 122 SER A C 1
ATOM 967 O O . SER A 1 122 ? -11.880 8.530 0.067 1.00 89.56 122 SER A O 1
ATOM 969 N N . GLY A 1 123 ? -10.105 9.277 1.214 1.00 95.06 123 GLY A N 1
ATOM 970 C CA . GLY A 1 123 ? -9.177 8.224 0.785 1.00 95.06 123 GLY A CA 1
ATOM 971 C C . GLY A 1 123 ? -7.856 8.798 0.285 1.00 95.06 123 GLY A C 1
ATOM 972 O O . GLY A 1 123 ? -7.347 9.757 0.864 1.00 95.06 123 GLY A O 1
ATOM 973 N N . ILE A 1 124 ? -7.298 8.244 -0.791 1.00 97.56 124 ILE A N 1
ATOM 974 C CA . ILE A 1 124 ? -5.998 8.677 -1.321 1.00 97.56 124 ILE A CA 1
ATOM 975 C C . ILE A 1 124 ? -6.105 9.240 -2.738 1.00 97.56 124 ILE A C 1
ATOM 977 O O . ILE A 1 124 ? -6.938 8.812 -3.536 1.00 97.56 124 ILE A O 1
ATOM 981 N N . ILE A 1 125 ? -5.220 10.186 -3.051 1.00 96.38 125 ILE A N 1
ATOM 982 C CA . ILE A 1 125 ? -5.027 10.736 -4.398 1.00 96.38 125 ILE A CA 1
ATOM 983 C C . ILE A 1 125 ? -3.581 10.474 -4.808 1.00 96.38 125 ILE A C 1
ATOM 985 O O . ILE A 1 125 ? -2.666 10.853 -4.076 1.00 96.38 125 ILE A O 1
ATOM 989 N N . LEU A 1 126 ? -3.380 9.835 -5.963 1.00 96.62 126 LEU A N 1
ATOM 990 C CA . LEU A 1 126 ? -2.047 9.597 -6.520 1.00 96.62 126 LEU A CA 1
ATOM 991 C C . LEU A 1 126 ? -1.433 10.918 -7.014 1.00 96.62 126 LEU A C 1
ATOM 993 O O . LEU A 1 126 ? -2.134 11.711 -7.646 1.00 96.62 126 LEU A O 1
ATOM 997 N N . VAL A 1 127 ? -0.145 11.141 -6.733 1.00 92.44 127 VAL A N 1
ATOM 998 C CA . VAL A 1 127 ? 0.615 12.353 -7.104 1.00 92.44 127 VAL A CA 1
ATOM 999 C C . VAL A 1 127 ? 1.920 12.036 -7.819 1.00 92.44 127 VAL A C 1
ATOM 1001 O O . VAL A 1 127 ? 2.454 10.917 -7.631 1.00 92.44 127 VAL A O 1
#

Foldseek 3Di:
DAPAAEEEEALVQQQQVPDPPSQGEPVQSVLALVVQVVVRYDYAYEDEPCNLVRHPCNVVVVVCCVVNVYPYDDPPDDRVVVSVVVCVVRVAAYEHPDPPPVCCVVPVCNNVRYWYWDQDPRYIDTD

Sequence (127 aa):
MGKGKVLVVDGNNIAYSASQSGIPQVQTLRAAIRSLRNNDYRPLVLVSAALIHNVDEPDELQAMISAGDIIQVSRGQNDDLAIIRMSQEKYADIVTNDRFLDWLDRYPWLSSRVRRYRLTPSGIILV

Solvent-accessible surface area (backbone atoms only — not comparable to full-atom values): 7056 Å² total; per-residue (Å²): 132,83,90,44,54,55,30,29,29,43,36,53,58,44,15,44,70,78,35,87,84,78,45,25,34,51,67,48,43,55,27,31,55,49,34,39,45,75,68,47,32,42,68,47,29,38,31,52,61,64,49,59,82,52,34,79,44,37,69,60,52,52,49,37,36,75,72,65,65,32,45,70,44,62,80,93,59,60,61,66,60,52,52,52,50,50,17,61,76,66,76,26,38,34,39,39,82,73,81,59,71,94,43,36,89,84,38,73,66,50,75,81,36,54,34,33,62,45,85,51,101,72,19,48,44,80,96

Secondary structure (DSSP, 8-state):
---PEEEEEEHHHHHHHT-SSS---HHHHHHHHHHHHHTTEEEEEEE-TTGGGTSS-HHHHHHHHHTTSEEEPPTTS-HHHHHHHHHHHHT-EEE-S---GGGTTT-TTHHHHEE-EEEETTEEEE-